Protein AF-A0A1J5QLL5-F1 (afdb_monomer_lite)

Organism: NCBI:txid410659

Structure (mmCIF, N/CA/C/O backbone):
data_AF-A0A1J5QLL5-F1
#
_entry.id   AF-A0A1J5QLL5-F1
#
loop_
_atom_site.group_PDB
_atom_site.id
_atom_site.type_symbol
_atom_site.label_atom_id
_atom_site.label_alt_id
_atom_site.label_comp_id
_atom_site.label_asym_id
_atom_site.label_entity_id
_atom_site.label_seq_id
_atom_site.pdbx_PDB_ins_code
_atom_site.Cartn_x
_atom_site.Cartn_y
_atom_site.Cartn_z
_atom_site.occupancy
_atom_site.B_iso_or_equiv
_atom_site.auth_seq_id
_atom_site.auth_comp_id
_atom_site.auth_asym_id
_atom_site.auth_atom_id
_atom_site.pdbx_PDB_model_num
ATOM 1 N N . MET A 1 1 ? -11.766 3.927 4.602 1.00 78.12 1 MET A N 1
ATOM 2 C CA . MET A 1 1 ? -11.385 2.589 4.096 1.00 78.12 1 MET A CA 1
ATOM 3 C C . MET A 1 1 ? -10.630 1.756 5.130 1.00 78.12 1 MET A C 1
ATOM 5 O O . MET A 1 1 ? -11.317 1.123 5.913 1.00 78.12 1 MET A O 1
ATOM 9 N N . ARG A 1 2 ? -9.291 1.786 5.274 1.00 92.19 2 ARG A N 1
ATOM 10 C CA . ARG A 1 2 ? -8.630 0.925 6.294 1.00 92.19 2 ARG A CA 1
ATOM 11 C C . ARG A 1 2 ? -8.997 1.257 7.749 1.00 92.19 2 ARG A C 1
ATOM 13 O O . ARG A 1 2 ? -9.083 0.373 8.592 1.00 92.19 2 ARG A O 1
ATOM 20 N N . LEU A 1 3 ? -9.265 2.535 8.036 1.00 92.00 3 LEU A N 1
ATOM 21 C CA . LEU A 1 3 ? -9.685 2.987 9.368 1.00 92.00 3 LEU A CA 1
ATOM 22 C C . LEU A 1 3 ? -11.075 2.459 9.749 1.00 92.00 3 LEU A C 1
ATOM 24 O O . LEU A 1 3 ? -11.304 2.158 10.912 1.00 92.00 3 LEU A O 1
ATOM 28 N N . GLN A 1 4 ? -11.973 2.280 8.774 1.00 89.00 4 GLN A N 1
ATOM 29 C CA . GLN A 1 4 ? -13.302 1.693 9.009 1.00 89.00 4 GLN A CA 1
ATOM 30 C C . GLN A 1 4 ? -13.206 0.203 9.359 1.00 89.00 4 GLN A C 1
ATOM 32 O O . GLN A 1 4 ? -14.061 -0.321 10.059 1.00 89.00 4 GLN A O 1
ATOM 37 N N . GLN A 1 5 ? -12.139 -0.464 8.913 1.00 89.75 5 GLN A N 1
ATOM 38 C CA . GLN A 1 5 ? -11.812 -1.843 9.280 1.00 89.75 5 GLN A CA 1
ATOM 39 C C . GLN A 1 5 ? -10.947 -1.924 10.555 1.00 89.75 5 GLN A C 1
ATOM 41 O O . GLN A 1 5 ? -10.569 -3.016 10.973 1.00 89.75 5 GLN A O 1
ATOM 46 N N . GLY A 1 6 ? -10.620 -0.784 11.179 1.00 94.25 6 GLY A N 1
ATOM 47 C CA . GLY A 1 6 ? -9.805 -0.716 12.393 1.00 94.25 6 GLY A CA 1
ATOM 48 C C . GLY A 1 6 ? -8.320 -1.024 12.182 1.00 94.25 6 GLY A C 1
ATOM 49 O O . GLY A 1 6 ? -7.621 -1.342 13.141 1.00 94.25 6 GLY A O 1
ATOM 50 N N . TRP A 1 7 ? -7.809 -0.963 10.947 1.00 96.44 7 TRP A N 1
ATOM 51 C CA . TRP A 1 7 ? -6.425 -1.345 10.660 1.00 96.44 7 TRP A CA 1
ATOM 52 C C . TRP A 1 7 ? -5.447 -0.178 10.762 1.00 96.44 7 TRP A C 1
ATOM 54 O O . TRP A 1 7 ? -5.633 0.906 10.188 1.00 96.44 7 TRP A O 1
ATOM 64 N N . THR A 1 8 ? -4.328 -0.451 11.435 1.00 97.12 8 THR A N 1
ATOM 65 C CA . THR A 1 8 ? -3.136 0.391 11.352 1.00 97.12 8 THR A CA 1
ATOM 66 C C . THR A 1 8 ? -2.514 0.274 9.962 1.00 97.12 8 THR A C 1
ATOM 68 O O . THR A 1 8 ? -2.783 -0.658 9.202 1.00 97.12 8 THR A O 1
ATOM 71 N N . GLN A 1 9 ? -1.656 1.228 9.616 1.00 96.31 9 GLN A N 1
ATOM 72 C CA . GLN A 1 9 ? -0.968 1.215 8.330 1.00 96.31 9 GLN A CA 1
ATOM 73 C C . GLN A 1 9 ? 0.012 0.041 8.200 1.00 96.31 9 GLN A C 1
ATOM 75 O O . GLN A 1 9 ? 0.174 -0.489 7.109 1.00 96.31 9 GLN A O 1
ATOM 80 N N . VAL A 1 10 ? 0.614 -0.396 9.314 1.00 97.06 10 VAL A N 1
ATOM 81 C CA . VAL A 1 10 ? 1.475 -1.589 9.362 1.00 97.06 10 VAL A CA 1
ATOM 82 C C . VAL A 1 10 ? 0.662 -2.832 9.002 1.00 97.06 10 VAL A C 1
ATOM 84 O O . VAL A 1 10 ? 0.986 -3.508 8.030 1.00 97.06 10 VAL A O 1
ATOM 87 N N . VAL A 1 11 ? -0.465 -3.052 9.688 1.00 97.62 11 VAL A N 1
ATOM 88 C CA . VAL A 1 11 ? -1.357 -4.195 9.424 1.00 97.62 11 VAL A CA 1
ATOM 89 C C . VAL A 1 11 ? -1.865 -4.182 7.984 1.00 97.62 11 VAL A C 1
ATOM 91 O O . VAL A 1 11 ? -1.921 -5.215 7.323 1.00 97.62 11 VAL A O 1
ATOM 94 N N . PHE A 1 12 ? -2.238 -3.010 7.469 1.00 97.62 12 PHE A N 1
ATOM 95 C CA . PHE A 1 12 ? -2.706 -2.905 6.092 1.00 97.62 12 PHE A CA 1
ATOM 96 C C . PHE A 1 12 ? -1.584 -3.151 5.072 1.00 97.62 12 PHE A C 1
ATOM 98 O O . PHE A 1 12 ? -1.820 -3.756 4.031 1.00 97.62 12 PHE A O 1
ATOM 105 N N . SER A 1 13 ? -0.353 -2.748 5.387 1.00 97.00 13 SER A N 1
ATOM 106 C CA . SER A 1 13 ? 0.800 -2.988 4.520 1.00 97.00 13 SER A CA 1
ATOM 107 C C . SER A 1 13 ? 1.153 -4.460 4.376 1.00 97.00 13 SER A C 1
ATOM 109 O O . SER A 1 13 ? 1.381 -4.916 3.259 1.00 97.00 13 SER A O 1
ATOM 111 N N . GLU A 1 14 ? 1.061 -5.220 5.465 1.00 96.81 14 GLU A N 1
ATOM 112 C CA . GLU A 1 14 ? 1.246 -6.670 5.454 1.00 96.81 14 GLU A CA 1
ATOM 113 C C . GLU A 1 14 ? 0.174 -7.361 4.606 1.00 96.81 14 GLU A C 1
ATOM 115 O O . GLU A 1 14 ? 0.498 -8.204 3.774 1.00 96.81 14 GLU A O 1
ATOM 120 N N . ARG A 1 15 ? -1.095 -6.946 4.742 1.00 96.00 15 ARG A N 1
ATOM 121 C CA . ARG A 1 15 ? -2.213 -7.474 3.936 1.00 96.00 15 ARG A CA 1
ATOM 122 C C . ARG A 1 15 ? -2.026 -7.247 2.438 1.00 96.00 15 ARG A C 1
ATOM 124 O O . ARG A 1 15 ? -2.412 -8.098 1.64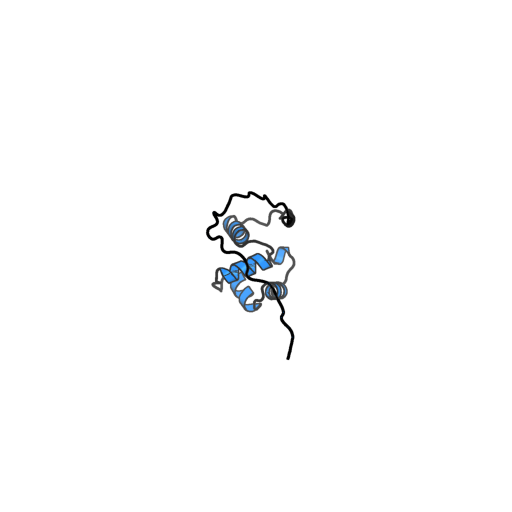6 1.00 96.00 15 ARG A O 1
ATOM 131 N N . CYS A 1 16 ? -1.450 -6.111 2.057 1.00 96.88 16 CYS A N 1
ATOM 132 C CA . CYS A 1 16 ? -1.218 -5.756 0.659 1.00 96.88 16 CYS A CA 1
ATOM 133 C C . CYS A 1 16 ? 0.153 -6.213 0.132 1.00 96.88 16 CYS A C 1
ATOM 135 O O . CYS A 1 16 ? 0.445 -6.001 -1.039 1.00 96.88 16 CYS A O 1
ATOM 137 N N . GLY A 1 17 ? 1.025 -6.785 0.971 1.00 97.25 17 GLY A N 1
ATOM 138 C CA . GLY A 1 17 ? 2.392 -7.134 0.570 1.00 97.25 17 GLY A CA 1
ATOM 139 C C . GLY A 1 17 ? 3.254 -5.922 0.189 1.00 97.25 17 GLY A C 1
ATOM 140 O O . GLY A 1 17 ? 4.165 -6.041 -0.628 1.00 97.25 17 GLY A O 1
ATOM 141 N N . PHE A 1 18 ? 2.971 -4.748 0.761 1.00 97.44 18 PHE A N 1
ATOM 142 C CA . PHE A 1 18 ? 3.726 -3.518 0.523 1.00 97.44 18 PHE A CA 1
ATOM 143 C C . PHE A 1 18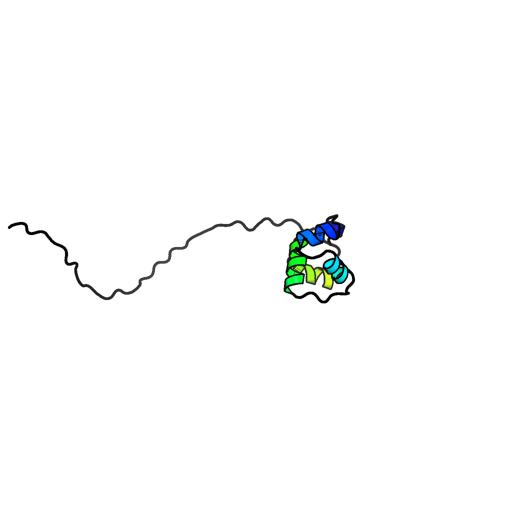 ? 4.521 -3.096 1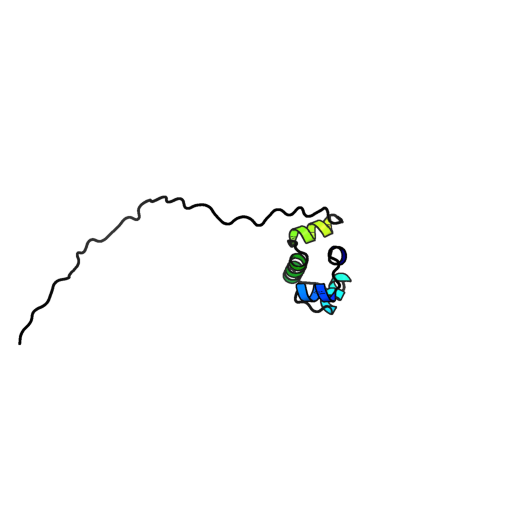.752 1.00 97.44 18 PHE A C 1
ATOM 145 O O . PHE A 1 18 ? 4.171 -3.404 2.886 1.00 97.44 18 PHE A O 1
ATOM 152 N N . TYR A 1 19 ? 5.561 -2.291 1.540 1.00 97.81 19 TYR A N 1
ATOM 153 C CA . TYR A 1 19 ? 6.193 -1.574 2.642 1.00 97.81 19 TYR A CA 1
ATOM 154 C C . TYR A 1 19 ? 5.236 -0.520 3.212 1.00 97.81 19 TYR A C 1
ATOM 156 O O . TYR A 1 19 ? 4.623 0.249 2.466 1.00 97.81 19 TYR A O 1
ATOM 164 N N . GLN A 1 20 ? 5.166 -0.414 4.540 1.00 97.44 20 GLN A N 1
ATOM 165 C CA . GLN A 1 20 ? 4.360 0.605 5.224 1.00 97.44 20 GLN A CA 1
ATOM 166 C C . GLN A 1 20 ? 4.700 2.035 4.764 1.00 97.44 20 GLN A C 1
ATOM 168 O O . GLN A 1 20 ? 3.806 2.866 4.612 1.00 97.44 20 GLN A O 1
ATOM 173 N N . THR A 1 21 ? 5.969 2.316 4.454 1.00 97.62 21 THR A N 1
ATOM 174 C CA . THR A 1 21 ? 6.414 3.609 3.910 1.00 97.62 21 THR A CA 1
ATOM 175 C C . THR A 1 21 ? 5.849 3.901 2.519 1.00 97.62 21 THR A C 1
ATOM 177 O O . THR A 1 21 ? 5.521 5.050 2.224 1.00 97.62 21 THR A O 1
ATOM 180 N N . TYR A 1 22 ? 5.683 2.884 1.668 1.00 96.94 22 TYR A N 1
ATOM 181 C CA . TYR A 1 22 ? 5.053 3.036 0.355 1.00 96.94 22 TYR A CA 1
ATOM 182 C C . TYR A 1 22 ? 3.566 3.369 0.496 1.00 96.94 22 TYR A C 1
ATOM 184 O O . TYR A 1 22 ? 3.094 4.331 -0.106 1.00 96.94 22 TYR A O 1
ATOM 192 N N . LEU A 1 23 ? 2.858 2.649 1.370 1.00 96.31 23 LEU A N 1
ATOM 193 C CA . LEU A 1 23 ? 1.460 2.935 1.695 1.00 96.31 23 LEU A CA 1
ATOM 194 C C . LEU A 1 23 ? 1.270 4.326 2.299 1.00 96.31 23 LEU A C 1
ATOM 196 O O . LEU A 1 23 ? 0.339 5.025 1.920 1.00 96.31 23 LEU A O 1
ATOM 200 N N . SER A 1 24 ? 2.189 4.772 3.155 1.00 96.75 24 SER A N 1
ATOM 201 C CA . SER A 1 24 ? 2.185 6.145 3.670 1.00 96.75 24 SER A CA 1
ATOM 202 C C . SER A 1 24 ? 2.294 7.183 2.569 1.00 96.75 24 SER A C 1
ATOM 204 O O . SER A 1 24 ? 1.534 8.151 2.551 1.00 96.75 24 SER A O 1
ATOM 206 N N . ARG A 1 25 ? 3.173 6.967 1.592 1.00 97.88 25 ARG A N 1
ATOM 207 C CA . ARG A 1 25 ? 3.271 7.876 0.452 1.00 97.88 25 ARG A CA 1
ATOM 208 C C . ARG A 1 25 ? 2.011 7.856 -0.405 1.00 97.88 25 ARG A C 1
ATOM 210 O O . ARG A 1 25 ? 1.584 8.922 -0.823 1.00 97.88 25 ARG A O 1
ATOM 217 N N . ILE A 1 26 ? 1.404 6.694 -0.644 1.00 95.50 26 ILE A N 1
ATOM 218 C CA . ILE A 1 26 ? 0.140 6.603 -1.392 1.00 95.50 26 ILE A CA 1
ATOM 219 C C . ILE A 1 26 ? -0.979 7.354 -0.664 1.00 95.50 26 ILE A C 1
ATOM 221 O O . ILE A 1 26 ? -1.634 8.195 -1.270 1.00 95.50 26 ILE A O 1
ATOM 225 N N . GLU A 1 27 ? -1.166 7.102 0.635 1.00 93.56 27 GLU A N 1
ATOM 226 C CA . GLU A 1 27 ? -2.226 7.726 1.442 1.00 93.56 27 GLU A CA 1
ATOM 227 C C . GLU A 1 27 ? -2.092 9.254 1.517 1.00 93.56 27 GLU A C 1
ATOM 229 O O . GLU A 1 27 ? -3.095 9.951 1.625 1.00 93.56 27 GLU A O 1
ATOM 234 N N . ASN A 1 28 ? -0.867 9.775 1.408 1.00 95.38 28 ASN A N 1
ATOM 235 C CA . ASN A 1 28 ? -0.581 11.210 1.384 1.00 95.38 28 ASN A CA 1
ATOM 236 C C . ASN A 1 28 ? -0.452 11.798 -0.037 1.00 95.38 28 ASN A C 1
ATOM 238 O O . ASN A 1 28 ? -0.029 12.943 -0.184 1.00 95.38 28 ASN A O 1
ATOM 242 N N . GLY A 1 29 ? -0.742 11.033 -1.097 1.00 94.56 29 GLY A N 1
ATOM 243 C CA . GLY A 1 29 ? -0.629 11.505 -2.486 1.00 94.56 29 GLY A CA 1
ATOM 244 C C . GLY A 1 29 ? 0.809 11.767 -2.966 1.00 94.56 29 GLY A C 1
ATOM 245 O O . GLY A 1 29 ? 1.025 12.454 -3.958 1.00 94.56 29 GLY A O 1
ATOM 246 N N . GLN A 1 30 ? 1.812 11.223 -2.274 1.00 97.62 30 GLN A N 1
ATOM 247 C CA . GLN A 1 30 ? 3.246 11.365 -2.565 1.00 97.62 30 GLN A CA 1
ATOM 248 C C . GLN A 1 30 ? 3.832 10.201 -3.386 1.00 97.62 30 GLN A C 1
ATOM 250 O O . GLN A 1 30 ? 5.059 10.040 -3.485 1.00 97.62 30 GLN A O 1
ATOM 255 N N . ALA A 1 31 ? 2.977 9.346 -3.939 1.00 96.25 31 ALA A N 1
ATOM 256 C CA . ALA A 1 31 ? 3.350 8.240 -4.811 1.00 96.25 31 ALA A CA 1
ATOM 257 C C . ALA A 1 31 ? 2.399 8.157 -6.010 1.00 96.25 31 ALA A C 1
ATOM 259 O O . ALA A 1 31 ? 1.230 8.512 -5.902 1.00 96.25 31 ALA A O 1
ATOM 260 N N . ASN A 1 32 ? 2.910 7.638 -7.128 1.00 96.38 32 ASN A N 1
ATOM 261 C CA . ASN A 1 32 ? 2.129 7.311 -8.319 1.00 96.38 32 ASN A CA 1
ATOM 262 C C . ASN A 1 32 ? 2.096 5.777 -8.484 1.00 96.38 32 ASN A C 1
ATOM 264 O O . ASN A 1 32 ? 3.008 5.222 -9.103 1.00 96.38 32 ASN A O 1
ATOM 268 N N . PRO A 1 33 ? 1.157 5.066 -7.830 1.00 96.00 33 PRO A N 1
ATOM 269 C CA . PRO A 1 33 ? 1.052 3.615 -7.941 1.00 96.00 33 PRO A CA 1
ATOM 270 C C . PRO A 1 33 ? 0.629 3.187 -9.352 1.00 96.00 33 PRO A C 1
ATOM 272 O O . PRO A 1 33 ? -0.124 3.879 -10.032 1.00 96.00 33 PRO A O 1
ATOM 275 N N . THR A 1 34 ? 1.093 2.016 -9.786 1.00 97.75 34 THR A N 1
ATOM 276 C CA . THR A 1 34 ? 0.596 1.391 -11.019 1.00 97.75 34 THR A CA 1
ATOM 277 C C . THR A 1 34 ? -0.836 0.890 -10.827 1.00 97.75 34 THR A C 1
ATOM 279 O O . THR A 1 34 ? -1.290 0.705 -9.696 1.00 97.75 34 THR A O 1
ATOM 282 N N . LEU A 1 35 ? -1.540 0.597 -11.927 1.00 97.06 35 LEU A N 1
ATOM 283 C CA . LEU A 1 35 ? -2.871 -0.015 -11.857 1.00 97.06 35 LEU A CA 1
ATOM 284 C C . LEU A 1 35 ? -2.855 -1.334 -11.073 1.00 97.06 35 LEU A C 1
ATOM 286 O O . LEU A 1 35 ? -3.670 -1.508 -10.176 1.00 97.06 35 LEU A O 1
ATOM 290 N N . SER A 1 36 ? -1.868 -2.199 -11.314 1.00 97.69 36 SER A N 1
ATOM 291 C CA . SER A 1 36 ? -1.716 -3.456 -10.572 1.00 97.69 36 SER A CA 1
ATOM 292 C C . SER A 1 36 ? -1.498 -3.234 -9.072 1.00 97.69 36 SER A C 1
ATOM 294 O O . SER A 1 36 ? -2.020 -3.982 -8.252 1.00 97.69 36 SER A O 1
ATOM 296 N N . ALA A 1 37 ? -0.766 -2.186 -8.677 1.00 97.19 37 ALA A N 1
ATOM 297 C CA . ALA A 1 37 ? -0.630 -1.849 -7.261 1.00 97.19 37 ALA A CA 1
ATOM 298 C C . ALA A 1 37 ? -1.968 -1.383 -6.663 1.00 97.19 37 ALA A C 1
ATOM 300 O O . ALA A 1 37 ? -2.307 -1.770 -5.547 1.00 97.19 37 ALA A O 1
ATOM 301 N N . MET A 1 38 ? -2.756 -0.601 -7.409 1.00 96.88 38 MET A N 1
ATOM 302 C CA . MET A 1 38 ? -4.102 -0.209 -6.982 1.00 96.88 38 MET A CA 1
ATOM 303 C C . MET A 1 38 ? -5.054 -1.408 -6.869 1.00 96.88 38 MET A C 1
ATOM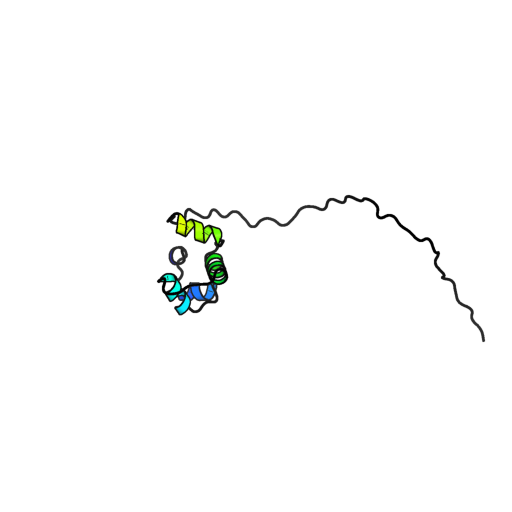 305 O O . MET A 1 38 ? -5.850 -1.446 -5.936 1.00 96.88 38 MET A O 1
ATOM 309 N N . GLU A 1 39 ? -4.952 -2.404 -7.754 1.00 97.62 39 GLU A N 1
ATOM 310 C CA . GLU A 1 39 ? -5.724 -3.655 -7.670 1.00 97.62 39 GLU A CA 1
ATOM 311 C C . GLU A 1 39 ? -5.414 -4.427 -6.385 1.00 97.62 39 GLU A C 1
ATOM 313 O O . GLU A 1 39 ? -6.332 -4.869 -5.696 1.00 97.62 39 GLU A O 1
ATOM 318 N N . VAL A 1 40 ? -4.135 -4.527 -6.011 1.00 97.88 40 VAL A N 1
ATOM 319 C CA . VAL A 1 40 ? -3.725 -5.156 -4.746 1.00 97.88 40 VAL A CA 1
ATOM 320 C C . VAL A 1 40 ? -4.281 -4.391 -3.543 1.00 97.88 40 VAL A C 1
ATOM 322 O O . VAL A 1 40 ? -4.791 -5.007 -2.610 1.00 97.88 40 VAL A O 1
ATOM 325 N N . ILE A 1 41 ? -4.248 -3.054 -3.566 1.00 96.56 41 ILE A N 1
ATOM 326 C CA . ILE A 1 41 ? -4.828 -2.216 -2.501 1.00 96.56 41 ILE A CA 1
ATOM 327 C C . ILE A 1 41 ? -6.342 -2.428 -2.401 1.00 96.56 41 ILE A C 1
ATOM 329 O O . ILE A 1 41 ? -6.860 -2.594 -1.296 1.00 96.56 41 ILE A O 1
ATOM 333 N N . ALA A 1 42 ? -7.051 -2.441 -3.534 1.00 96.19 42 ALA A N 1
ATOM 334 C CA . ALA A 1 42 ? -8.488 -2.695 -3.581 1.00 96.19 42 ALA A CA 1
ATOM 335 C C . ALA A 1 42 ? -8.812 -4.077 -2.997 1.00 96.19 42 ALA A C 1
ATOM 337 O O . ALA A 1 42 ? -9.619 -4.183 -2.072 1.00 96.19 42 ALA A O 1
ATOM 338 N N . SER A 1 43 ? -8.096 -5.110 -3.448 1.00 96.38 43 SER A N 1
ATOM 339 C CA . SER A 1 43 ? -8.242 -6.474 -2.941 1.00 96.38 43 SER A CA 1
ATOM 340 C C . SER A 1 43 ? -7.954 -6.560 -1.442 1.00 96.38 43 SER A C 1
ATOM 342 O O . SER A 1 43 ? -8.683 -7.237 -0.720 1.00 96.38 43 SER A O 1
ATOM 344 N N . GLY A 1 44 ? -6.935 -5.853 -0.946 1.00 95.25 44 GLY A N 1
ATOM 345 C CA . GLY A 1 44 ? -6.607 -5.793 0.479 1.00 95.25 44 GLY A CA 1
ATOM 346 C C . GLY A 1 44 ? -7.718 -5.171 1.331 1.00 95.25 44 GLY A C 1
ATOM 347 O O . GLY A 1 44 ? -7.856 -5.513 2.504 1.00 95.25 44 GLY A O 1
ATOM 348 N N . LEU A 1 45 ? -8.539 -4.299 0.742 1.00 94.31 45 LEU A N 1
ATOM 349 C CA . LEU A 1 45 ? -9.722 -3.701 1.366 1.00 94.31 45 LEU A CA 1
ATOM 350 C C . LEU A 1 45 ? -10.992 -4.548 1.199 1.00 94.31 45 LEU A C 1
ATOM 352 O O . LEU A 1 45 ? -12.024 -4.176 1.756 1.00 94.31 45 LEU A O 1
ATOM 356 N N . GLY A 1 46 ? -10.926 -5.666 0.469 1.00 93.88 46 GLY A N 1
ATOM 357 C CA . GLY A 1 46 ? -12.085 -6.492 0.130 1.00 93.88 46 GLY A CA 1
ATOM 358 C C . GLY A 1 46 ? -12.964 -5.882 -0.963 1.00 93.88 46 GLY A C 1
ATOM 359 O O . GLY A 1 46 ? -14.172 -6.092 -0.951 1.00 93.88 46 GLY A O 1
ATOM 360 N N . LEU A 1 47 ? -12.374 -5.093 -1.863 1.00 94.50 47 LEU A N 1
ATOM 361 C CA . LEU A 1 47 ? -13.054 -4.415 -2.963 1.00 94.50 47 LEU A CA 1
ATOM 362 C C . LEU A 1 47 ? -12.467 -4.836 -4.308 1.00 94.50 47 LEU A C 1
ATOM 364 O O . LEU A 1 47 ? -11.282 -5.146 -4.432 1.00 94.50 47 LEU A O 1
ATOM 368 N N . THR A 1 48 ? -13.281 -4.746 -5.347 1.00 96.31 48 THR A N 1
ATOM 369 C CA . THR A 1 48 ? -12.797 -4.691 -6.725 1.00 96.31 48 THR A CA 1
ATOM 370 C C . THR A 1 48 ? -12.194 -3.316 -7.029 1.00 96.31 48 THR A C 1
ATOM 372 O O . THR A 1 48 ? -12.515 -2.306 -6.393 1.00 96.31 48 THR A O 1
ATOM 375 N N . ILE A 1 49 ? -11.338 -3.247 -8.052 1.00 95.50 49 ILE A N 1
ATOM 376 C CA . ILE A 1 49 ? -10.754 -1.975 -8.503 1.00 95.50 49 ILE A CA 1
ATOM 377 C C . ILE A 1 49 ? -11.826 -0.975 -8.973 1.00 95.50 49 ILE A C 1
ATOM 379 O O . ILE A 1 49 ? -11.698 0.228 -8.749 1.00 95.50 49 ILE A O 1
ATOM 383 N N . PHE A 1 50 ? -12.928 -1.466 -9.548 1.00 95.56 50 PHE A N 1
ATOM 384 C CA . PHE A 1 50 ? -14.053 -0.636 -9.982 1.00 95.56 50 PHE A CA 1
ATOM 385 C C . PHE A 1 50 ? -14.806 -0.019 -8.799 1.00 95.56 50 PHE A C 1
ATOM 387 O O . PHE A 1 50 ? -15.087 1.177 -8.809 1.00 95.56 50 PHE A O 1
ATOM 394 N N . GLU A 1 51 ? -15.079 -0.796 -7.748 1.00 94.31 51 GLU A N 1
ATOM 395 C CA . GLU A 1 51 ? -15.710 -0.282 -6.526 1.00 94.31 51 GLU A CA 1
ATOM 396 C C . GLU A 1 51 ? -14.828 0.733 -5.797 1.00 94.31 51 GLU A C 1
ATOM 398 O O . GLU A 1 51 ? -15.343 1.676 -5.188 1.00 94.31 51 GLU A O 1
ATOM 403 N N . LEU A 1 52 ? -13.503 0.547 -5.843 1.00 92.62 52 LEU A N 1
ATOM 404 C CA . LEU A 1 52 ? -12.555 1.523 -5.317 1.00 92.62 52 LEU A CA 1
ATOM 405 C C . LEU A 1 52 ? -12.680 2.853 -6.075 1.00 92.62 52 LEU A C 1
ATOM 407 O O . LEU A 1 52 ? -12.815 3.902 -5.444 1.00 92.62 52 LEU A O 1
ATOM 411 N N . PHE A 1 53 ? -12.692 2.820 -7.410 1.00 93.12 53 PHE A N 1
ATOM 412 C CA . PHE A 1 53 ? -12.825 4.031 -8.221 1.00 93.12 53 PHE A CA 1
ATOM 413 C C . PHE A 1 53 ? -14.190 4.708 -8.100 1.00 93.12 53 PHE A C 1
ATOM 415 O O . PHE A 1 53 ? -14.230 5.933 -7.993 1.00 93.12 53 PHE A O 1
ATOM 422 N N . GLU A 1 54 ? -15.297 3.965 -8.042 1.00 93.00 54 GLU A N 1
ATOM 423 C CA . GLU A 1 54 ? -16.615 4.577 -7.819 1.00 93.00 54 GLU A CA 1
ATOM 424 C C . GLU A 1 54 ? -16.698 5.268 -6.453 1.00 93.00 54 GLU A C 1
ATOM 426 O O . GLU A 1 54 ? -17.231 6.374 -6.358 1.00 93.00 54 GLU A O 1
ATOM 431 N N . ARG A 1 55 ? -16.097 4.698 -5.397 1.00 88.12 55 ARG A N 1
ATOM 432 C CA . ARG A 1 55 ? -16.039 5.364 -4.083 1.00 88.12 55 ARG A CA 1
ATOM 433 C C . ARG A 1 55 ? -15.266 6.679 -4.120 1.00 88.12 55 ARG A C 1
ATOM 435 O O . ARG A 1 55 ? -15.710 7.651 -3.514 1.00 88.12 55 ARG A O 1
ATOM 442 N N . VAL A 1 56 ? -14.150 6.727 -4.848 1.00 85.88 56 VAL A N 1
ATOM 443 C CA . VAL A 1 56 ? -13.389 7.972 -5.050 1.00 85.88 56 VAL A CA 1
ATOM 444 C C . VAL A 1 56 ? -14.201 8.978 -5.868 1.00 85.88 56 VAL A C 1
ATOM 446 O O . VAL A 1 56 ? -14.241 10.155 -5.519 1.00 85.88 56 VAL A O 1
ATOM 449 N N . ARG A 1 57 ? -14.878 8.527 -6.931 1.00 87.38 57 ARG A N 1
ATOM 450 C CA . ARG A 1 57 ? -15.649 9.392 -7.833 1.00 87.38 57 ARG A CA 1
ATOM 451 C C . ARG A 1 57 ? -16.852 10.037 -7.153 1.00 87.38 57 ARG A C 1
ATOM 453 O O . ARG A 1 57 ? -17.146 11.199 -7.410 1.00 87.38 57 ARG A O 1
ATOM 460 N N . LEU A 1 58 ? -17.557 9.277 -6.322 1.00 80.88 58 LEU A N 1
ATOM 461 C CA . LEU A 1 58 ? -18.826 9.698 -5.734 1.00 80.88 58 LEU A CA 1
ATOM 462 C C . LEU A 1 58 ? -18.661 10.339 -4.347 1.00 80.88 58 LEU A C 1
ATOM 464 O O . LEU A 1 58 ? -19.644 10.815 -3.784 1.00 80.88 58 LEU A O 1
ATOM 468 N N . GLY A 1 59 ? -17.448 10.338 -3.779 1.00 70.69 59 GLY A N 1
ATOM 469 C CA . GLY A 1 59 ? -17.212 10.793 -2.404 1.00 70.69 59 GLY A CA 1
ATOM 470 C C . GLY A 1 59 ? -18.041 10.015 -1.374 1.00 70.69 59 GLY A C 1
ATOM 471 O O . GLY A 1 59 ? -18.383 10.553 -0.324 1.00 70.69 59 GLY A O 1
ATOM 472 N N . LEU A 1 60 ? -18.429 8.777 -1.702 1.00 61.16 60 LEU A N 1
ATOM 473 C CA . LEU A 1 60 ? -19.348 7.986 -0.889 1.00 61.16 60 LEU A CA 1
ATOM 474 C C . LEU A 1 60 ? -18.613 7.378 0.305 1.00 61.16 60 LEU A C 1
ATOM 476 O O . LEU A 1 60 ? -17.761 6.497 0.152 1.00 61.16 60 LEU A O 1
ATOM 480 N N . GLU A 1 61 ? -19.024 7.790 1.503 1.00 53.09 61 GLU A N 1
ATOM 481 C CA . GLU A 1 61 ? -18.815 7.011 2.723 1.00 53.09 61 GLU A CA 1
ATOM 482 C C . GLU A 1 61 ? -19.449 5.619 2.552 1.00 53.09 61 GLU A C 1
ATOM 484 O O . GLU A 1 61 ? -20.443 5.484 1.831 1.00 53.09 61 GLU A O 1
ATOM 489 N N . PRO A 1 62 ? -18.888 4.548 3.146 1.00 53.59 62 PRO A N 1
ATOM 490 C CA . PRO A 1 62 ? -19.226 3.193 2.753 1.00 53.59 62 PRO A CA 1
ATOM 491 C C . PRO A 1 62 ? -20.656 2.883 3.173 1.00 53.59 62 PRO A C 1
ATOM 493 O O . PRO A 1 62 ? -20.934 2.557 4.326 1.00 53.59 62 PRO A O 1
ATOM 496 N N . ALA A 1 63 ? -21.554 2.940 2.196 1.00 51.72 63 ALA A N 1
ATOM 497 C CA . ALA A 1 63 ? -22.809 2.229 2.252 1.00 51.72 63 ALA A CA 1
ATOM 498 C C . ALA A 1 63 ? -22.483 0.740 2.430 1.00 51.72 63 ALA A C 1
ATOM 500 O O . ALA A 1 63 ? -21.644 0.188 1.710 1.00 51.72 63 ALA A O 1
ATOM 501 N N . ALA A 1 64 ? -23.094 0.150 3.454 1.00 51.25 64 ALA A N 1
ATOM 502 C CA . ALA A 1 64 ? -23.035 -1.249 3.834 1.00 51.25 64 ALA A CA 1
ATOM 503 C C . ALA A 1 64 ? -22.819 -2.185 2.633 1.00 51.25 64 ALA A C 1
ATOM 505 O O . ALA A 1 64 ? -23.699 -2.328 1.786 1.00 51.25 64 ALA A O 1
ATOM 506 N N . VAL A 1 65 ? -21.658 -2.845 2.576 1.00 55.97 65 VAL A N 1
ATOM 507 C CA . VAL A 1 65 ? -21.492 -4.023 1.721 1.00 55.97 65 VAL A CA 1
ATOM 508 C C . VAL A 1 65 ? -22.315 -5.123 2.376 1.00 55.97 65 VAL A C 1
ATOM 510 O O . VAL A 1 65 ? -21.869 -5.795 3.305 1.00 55.97 65 VAL A O 1
ATOM 513 N N . ALA A 1 66 ? -23.567 -5.229 1.938 1.00 48.09 66 ALA A N 1
ATOM 514 C CA . ALA A 1 66 ? -24.335 -6.445 2.075 1.00 48.09 66 ALA A CA 1
ATOM 515 C C . ALA A 1 66 ? -23.499 -7.564 1.448 1.00 48.09 66 ALA A C 1
ATOM 517 O O . ALA A 1 66 ? -23.113 -7.494 0.282 1.00 48.09 66 ALA A O 1
ATOM 518 N N . ALA A 1 67 ? -23.161 -8.546 2.273 1.00 53.03 67 ALA A N 1
ATOM 519 C CA . ALA A 1 67 ? -22.594 -9.797 1.828 1.00 53.03 67 ALA A CA 1
ATOM 520 C C . ALA A 1 67 ? -23.571 -10.445 0.838 1.00 53.03 67 ALA A C 1
ATOM 522 O O . ALA A 1 67 ? -24.623 -10.931 1.243 1.00 53.03 67 ALA A O 1
ATOM 523 N N . GLU A 1 68 ? -23.218 -10.454 -0.441 1.00 47.59 68 GLU A N 1
ATOM 524 C CA . GLU A 1 68 ? -23.730 -11.442 -1.385 1.00 47.59 68 GLU A CA 1
ATOM 525 C C . GLU A 1 68 ? -22.722 -12.603 -1.397 1.00 47.59 68 GLU A C 1
ATOM 527 O O . GLU A 1 68 ? -21.512 -12.370 -1.515 1.00 47.59 68 GLU A O 1
ATOM 532 N N . PRO A 1 69 ? -23.177 -13.843 -1.152 1.00 51.09 69 PRO A N 1
ATOM 533 C CA . PRO A 1 69 ? -22.306 -14.971 -0.879 1.00 51.09 69 PRO A CA 1
ATOM 534 C C . PRO A 1 69 ? -21.556 -15.396 -2.137 1.00 51.09 69 PRO A C 1
ATOM 536 O O . PRO A 1 69 ? -22.012 -15.200 -3.262 1.00 51.09 69 PRO A O 1
ATOM 539 N N . ALA A 1 70 ? -20.400 -16.020 -1.910 1.00 56.66 70 ALA A N 1
ATOM 540 C CA . ALA A 1 70 ? -19.637 -16.736 -2.917 1.00 56.66 70 ALA A CA 1
ATOM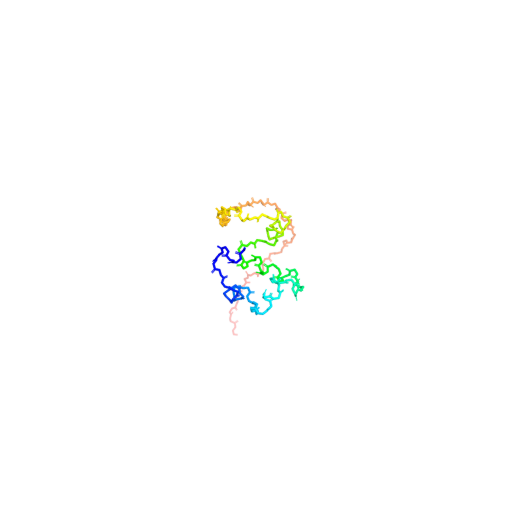 541 C C . ALA A 1 70 ? -20.567 -17.451 -3.909 1.00 56.66 70 ALA A C 1
ATOM 543 O O . ALA A 1 70 ? -21.370 -18.301 -3.520 1.00 56.66 70 ALA A O 1
ATOM 544 N N . SER A 1 71 ? -20.440 -17.074 -5.182 1.00 48.44 71 SER A N 1
ATOM 545 C CA . SER A 1 71 ? -21.087 -17.743 -6.306 1.00 48.44 71 SER A CA 1
ATOM 546 C C . SER A 1 71 ? -20.895 -19.260 -6.169 1.00 48.44 71 SER A C 1
ATOM 548 O O . SER A 1 71 ? -19.748 -19.708 -6.046 1.00 48.44 71 SER A O 1
ATOM 550 N N . PRO A 1 72 ? -21.971 -20.067 -6.125 1.00 46.50 72 PRO A N 1
ATOM 551 C CA . PRO A 1 72 ? -21.830 -21.498 -5.972 1.00 46.50 72 PRO A CA 1
ATOM 552 C C . PRO A 1 72 ? -21.294 -22.078 -7.277 1.00 46.50 72 PRO A C 1
ATOM 554 O O . PRO A 1 72 ? -21.822 -21.848 -8.365 1.00 46.50 72 PRO A O 1
ATOM 557 N N . ALA A 1 73 ? -20.246 -22.883 -7.154 1.00 52.22 73 ALA A N 1
ATOM 558 C CA . ALA A 1 73 ? -19.940 -23.864 -8.171 1.00 52.22 73 ALA A CA 1
ATOM 559 C C . ALA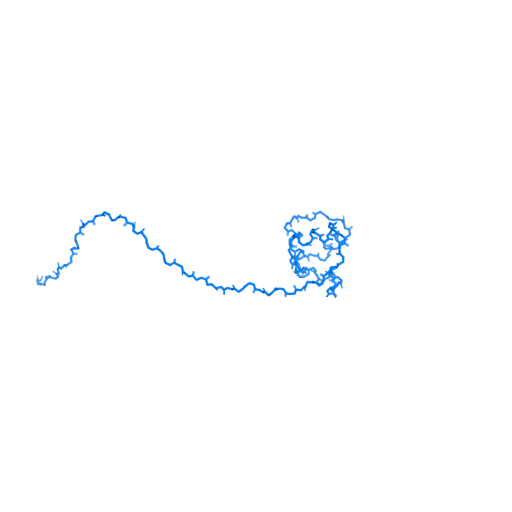 A 1 73 ? -21.177 -24.748 -8.418 1.00 52.22 73 ALA A C 1
ATOM 561 O O . ALA A 1 73 ? -21.740 -25.308 -7.477 1.00 52.22 73 ALA A O 1
ATOM 562 N N . GLY A 1 74 ? -21.525 -24.934 -9.693 1.00 43.19 74 GLY A N 1
ATOM 563 C CA . GLY A 1 74 ? -22.149 -26.166 -10.171 1.00 43.19 74 GLY A CA 1
ATOM 564 C C . GLY A 1 74 ? -23.544 -26.037 -10.777 1.00 43.19 74 GLY A C 1
ATOM 565 O O . GLY A 1 74 ? -24.515 -25.813 -10.059 1.00 43.19 74 GLY A O 1
ATOM 566 N N . GLN A 1 75 ? -23.607 -26.310 -12.089 1.00 50.56 75 GLN A N 1
ATOM 567 C CA . GLN A 1 75 ? -24.524 -27.215 -12.820 1.00 50.56 75 GLN A CA 1
ATOM 568 C C . GLN A 1 75 ? -24.576 -26.748 -14.290 1.00 50.56 75 GLN A C 1
ATOM 570 O O . GLN A 1 75 ? -24.631 -25.554 -14.538 1.00 50.56 75 GLN A O 1
ATOM 575 N N . THR A 1 76 ? -24.528 -27.558 -15.346 1.00 43.81 76 THR A N 1
ATOM 576 C CA . THR A 1 76 ? -24.579 -29.011 -15.564 1.00 43.81 76 THR A CA 1
ATOM 577 C C . THR A 1 76 ? -24.175 -29.254 -17.021 1.00 43.81 76 THR A C 1
ATOM 579 O O . THR A 1 76 ? -24.416 -28.404 -17.876 1.00 43.81 76 THR A O 1
ATOM 582 N N . ASN A 1 77 ? -23.615 -30.428 -17.309 1.00 51.88 77 ASN A N 1
ATOM 583 C CA . ASN A 1 77 ? -23.415 -30.925 -18.669 1.00 51.88 77 ASN A CA 1
ATOM 584 C C . ASN A 1 77 ? -24.699 -30.841 -19.508 1.00 51.88 77 ASN A C 1
ATOM 586 O O . ASN A 1 77 ? -25.751 -31.307 -19.070 1.00 51.88 77 ASN A O 1
ATOM 590 N N . VAL A 1 78 ? -24.564 -30.371 -20.748 1.00 55.22 78 VAL A N 1
ATOM 591 C CA . VAL A 1 78 ? -25.458 -30.749 -21.844 1.00 55.22 78 VAL A CA 1
ATOM 592 C C . VAL A 1 78 ? -24.599 -31.508 -22.844 1.00 55.22 78 VAL A C 1
ATOM 594 O O . VAL A 1 78 ? -23.668 -30.959 -23.428 1.00 55.22 78 VAL A O 1
ATOM 597 N N . ALA A 1 79 ? -24.873 -32.803 -22.961 1.00 53.47 79 ALA A N 1
ATOM 598 C CA . ALA A 1 79 ? -24.467 -33.583 -24.109 1.00 53.47 79 ALA A CA 1
ATOM 599 C C . ALA A 1 79 ? -25.298 -33.101 -25.302 1.00 53.47 79 ALA A C 1
ATOM 601 O O . ALA A 1 79 ? -26.523 -33.147 -25.237 1.00 53.47 79 ALA A O 1
ATOM 602 N N . ASP A 1 80 ? -24.644 -32.680 -26.377 1.00 48.19 80 ASP A N 1
ATOM 603 C CA . ASP A 1 80 ? -25.243 -32.729 -27.704 1.00 48.19 80 ASP A CA 1
ATOM 604 C C . ASP A 1 80 ? -24.220 -33.371 -28.636 1.00 48.19 80 ASP A C 1
ATOM 606 O O . ASP A 1 80 ? -23.122 -32.861 -28.867 1.00 48.19 80 ASP A O 1
ATOM 610 N N . GLY A 1 81 ? -24.550 -34.595 -29.035 1.00 52.25 81 GLY A N 1
ATOM 611 C CA . GLY A 1 81 ? -23.814 -35.338 -30.031 1.00 52.25 81 GLY A CA 1
ATOM 612 C C . GLY A 1 81 ? -24.228 -34.863 -31.412 1.00 52.25 81 GLY A C 1
ATOM 613 O O . GLY A 1 81 ? -25.409 -34.848 -31.738 1.00 52.25 81 GLY A O 1
ATOM 614 N N . SER A 1 82 ? -23.242 -34.571 -32.250 1.00 52.34 82 SER A N 1
ATOM 615 C CA . SER A 1 82 ? -23.380 -34.626 -33.702 1.00 52.34 82 SER A CA 1
ATOM 616 C C . SER A 1 82 ? -22.010 -34.880 -34.328 1.00 52.34 82 SER A C 1
ATOM 618 O O . SER A 1 82 ? -21.239 -33.969 -34.595 1.00 52.34 82 SER A O 1
ATOM 620 N N . THR A 1 83 ? -21.734 -36.173 -34.502 1.00 50.72 83 THR A N 1
ATOM 621 C CA . THR A 1 83 ? -21.185 -36.780 -35.723 1.00 50.72 83 THR A CA 1
ATOM 622 C C . THR A 1 83 ? -19.952 -36.120 -36.353 1.00 50.72 83 THR A C 1
ATOM 624 O O . THR A 1 83 ? -20.061 -35.290 -37.254 1.00 50.72 83 THR A O 1
ATOM 627 N N . GLU A 1 84 ? -18.769 -36.617 -35.989 1.00 48.28 84 GLU A N 1
ATOM 628 C CA . GLU A 1 84 ? -17.615 -36.599 -36.894 1.00 48.28 84 GLU A CA 1
ATOM 629 C C . GLU A 1 84 ? -17.819 -37.631 -38.023 1.00 48.28 84 GLU A C 1
ATOM 631 O O . GLU A 1 84 ? -18.214 -38.769 -37.742 1.00 48.28 84 GLU A O 1
ATOM 636 N N . PRO A 1 85 ? -17.551 -37.299 -39.300 1.00 47.66 85 PRO A N 1
ATOM 637 C CA . PRO A 1 85 ? -17.547 -38.291 -40.363 1.00 47.66 85 PRO A CA 1
ATOM 638 C C . PRO A 1 85 ? -16.230 -39.079 -40.340 1.00 47.66 85 PRO A C 1
ATOM 640 O O . PRO A 1 85 ? -15.141 -38.523 -40.471 1.00 47.66 85 PRO A O 1
ATOM 643 N N . SER A 1 86 ? -16.336 -40.401 -40.210 1.00 51.72 86 SER A N 1
ATOM 644 C CA . SER A 1 86 ? -15.227 -41.341 -40.391 1.00 51.72 86 SER A CA 1
ATOM 645 C C . SER A 1 86 ? -14.692 -41.323 -41.830 1.00 51.72 86 SER A C 1
ATOM 647 O O . SER A 1 86 ? -15.482 -41.302 -42.777 1.00 51.72 86 SER A O 1
ATOM 649 N N . PRO A 1 87 ? -13.375 -41.507 -42.016 1.00 50.59 87 PRO A N 1
ATOM 650 C CA . PRO A 1 87 ? -12.909 -42.342 -43.117 1.00 50.59 87 PRO A CA 1
ATOM 651 C C . PRO A 1 87 ? -11.907 -43.399 -42.635 1.00 50.59 87 PRO A C 1
ATOM 653 O O . PRO A 1 87 ? -10.998 -43.113 -41.862 1.00 50.59 87 PRO A O 1
ATOM 656 N N . GLY A 1 88 ? -12.034 -44.615 -43.169 1.00 45.91 88 GLY A N 1
ATOM 657 C CA . GLY A 1 88 ? -10.920 -45.566 -43.210 1.00 45.91 88 GLY A CA 1
ATOM 658 C C . GLY A 1 88 ? -11.148 -46.870 -42.459 1.00 45.91 88 GLY A C 1
ATOM 659 O O . GLY A 1 88 ? -10.628 -47.085 -41.372 1.00 45.91 88 GLY A O 1
ATOM 660 N N . CYS A 1 89 ? -11.878 -47.777 -43.102 1.00 47.00 89 CYS A N 1
ATOM 661 C CA . CYS A 1 89 ? -11.827 -49.203 -42.818 1.00 47.00 89 CYS A CA 1
ATOM 662 C C . CYS A 1 89 ? -10.462 -49.762 -43.254 1.00 47.00 89 CYS A C 1
ATOM 664 O O . CYS A 1 89 ? -10.170 -49.780 -44.447 1.00 47.00 89 CYS A O 1
ATOM 666 N N . THR A 1 90 ? -9.668 -50.274 -42.314 1.00 57.94 90 THR A N 1
ATOM 667 C CA . THR A 1 90 ? -8.753 -51.399 -42.566 1.00 57.94 90 THR A CA 1
ATOM 668 C C . THR A 1 90 ? -8.731 -52.303 -41.331 1.00 57.94 90 THR A C 1
ATOM 670 O O . THR A 1 90 ? -8.560 -51.789 -40.224 1.00 57.94 90 THR A O 1
ATOM 673 N N . PRO A 1 91 ? -8.933 -53.623 -41.480 1.00 48.75 91 PRO A N 1
ATOM 674 C CA . PRO A 1 91 ? -9.101 -54.529 -40.354 1.00 48.75 91 PRO A CA 1
ATOM 675 C C . PRO A 1 91 ? -7.771 -54.908 -39.696 1.00 48.75 91 PRO A C 1
ATOM 677 O O . PRO A 1 91 ? -6.711 -54.944 -40.320 1.00 48.75 91 PRO A O 1
ATOM 680 N N . ALA A 1 92 ? -7.888 -55.214 -38.406 1.00 44.78 92 ALA A N 1
ATOM 681 C CA . ALA A 1 92 ? -6.847 -55.694 -37.519 1.00 44.78 92 ALA A CA 1
ATOM 682 C C . ALA A 1 92 ? -6.162 -56.968 -38.038 1.00 44.78 92 ALA A C 1
ATOM 684 O O . ALA A 1 92 ? -6.818 -57.944 -38.398 1.00 44.78 92 ALA A O 1
ATOM 685 N N . SER A 1 93 ? -4.832 -56.973 -37.981 1.00 48.59 93 SER A N 1
ATOM 686 C CA . SER A 1 93 ? -4.028 -58.190 -38.013 1.00 48.59 93 SER A CA 1
ATOM 687 C C . SER A 1 93 ? -3.740 -58.589 -36.569 1.00 48.59 93 SER A C 1
ATOM 689 O O . SER A 1 93 ? -2.994 -57.894 -35.880 1.00 48.59 93 SER A O 1
ATOM 691 N N . ASN A 1 94 ? -4.373 -59.661 -36.083 1.00 50.19 94 ASN A N 1
ATOM 692 C CA . ASN A 1 94 ? -3.906 -60.342 -34.879 1.00 50.19 94 ASN A CA 1
ATOM 693 C C . ASN A 1 94 ? -4.346 -61.814 -34.848 1.00 50.19 94 ASN A C 1
ATOM 695 O O . ASN A 1 94 ? -5.516 -62.106 -34.618 1.00 50.19 94 ASN A O 1
ATOM 699 N N . LEU A 1 95 ? -3.396 -62.719 -35.090 1.00 45.62 95 LEU A N 1
ATOM 700 C CA . LEU A 1 95 ? -3.335 -64.134 -34.681 1.00 45.62 95 LEU A CA 1
ATOM 701 C C . LEU A 1 95 ? -2.049 -64.696 -35.312 1.00 45.62 95 LEU A C 1
ATOM 703 O O . LEU A 1 95 ? -1.751 -64.360 -36.450 1.00 45.62 95 LEU A O 1
ATOM 707 N N . ALA A 1 96 ? -1.269 -65.613 -34.766 1.00 44.72 96 ALA A N 1
ATOM 708 C CA . ALA A 1 96 ? -0.959 -66.106 -33.435 1.00 44.72 96 ALA A CA 1
ATOM 709 C C . ALA A 1 96 ? 0.231 -67.068 -33.653 1.00 44.72 96 ALA A C 1
ATOM 711 O O . ALA A 1 96 ? 0.438 -67.564 -34.757 1.00 44.72 96 ALA A O 1
ATOM 712 N N . ALA A 1 97 ? 0.990 -67.301 -32.586 1.00 48.44 97 ALA A N 1
ATOM 713 C CA . ALA A 1 97 ? 1.797 -68.483 -32.280 1.00 48.44 97 ALA A CA 1
ATOM 714 C C . ALA A 1 97 ? 2.017 -69.565 -33.369 1.00 48.44 97 ALA A C 1
ATOM 716 O O . ALA A 1 97 ? 1.088 -70.219 -33.838 1.00 48.44 97 ALA A O 1
ATOM 717 N N . THR A 1 98 ? 3.288 -69.897 -33.607 1.00 55.59 98 THR A N 1
ATOM 718 C CA . THR A 1 98 ? 3.728 -71.258 -33.952 1.00 55.59 98 THR A CA 1
ATOM 719 C C . THR A 1 98 ? 5.000 -71.577 -33.162 1.00 55.59 98 THR A C 1
ATOM 721 O O . THR A 1 98 ? 5.864 -70.722 -32.982 1.00 55.59 98 THR A O 1
ATOM 724 N N . VAL A 1 99 ? 5.020 -72.793 -32.624 1.00 50.22 99 VAL A N 1
ATOM 725 C CA . VAL A 1 99 ? 6.031 -73.449 -31.780 1.00 50.22 99 VAL A CA 1
ATOM 726 C C . VAL A 1 99 ? 6.875 -74.408 -32.655 1.00 50.22 99 VAL A C 1
ATOM 728 O O . VAL A 1 99 ? 6.393 -74.794 -33.718 1.00 50.22 99 VAL A O 1
ATOM 731 N N . CYS A 1 100 ? 8.049 -74.837 -32.150 1.00 37.53 100 CYS A N 1
ATOM 732 C CA . CYS A 1 100 ? 9.016 -75.848 -32.663 1.00 37.53 100 CYS A CA 1
ATOM 733 C C . CYS A 1 100 ? 9.966 -75.353 -33.777 1.00 37.53 100 CYS A C 1
ATOM 735 O O . CYS A 1 100 ? 9.510 -74.705 -34.710 1.00 37.53 100 CYS A O 1
ATOM 737 N N . GLU A 1 101 ? 11.286 -75.585 -33.769 1.00 50.59 101 GLU A N 1
ATOM 738 C CA . GLU A 1 101 ? 12.218 -76.471 -33.026 1.00 50.59 101 GLU A CA 1
ATOM 739 C C . GLU A 1 101 ? 13.467 -75.694 -32.565 1.00 50.59 101 GLU A C 1
ATOM 741 O O . GLU A 1 101 ? 13.849 -74.726 -33.266 1.00 50.59 101 GLU A O 1
#

Radius of gyration: 30.11 Å; chains: 1; bounding box: 38×88×56 Å

InterPro domains:
  IPR001387 Cro/C1-type, helix-turn-helix domain [PF01381] (1-52)
  IPR001387 Cro/C1-type, helix-turn-helix domain [PS50943] (1-52)
  IPR001387 Cro/C1-type, helix-turn-helix domain [SM00530] (1-52)
  IPR001387 Cro/C1-type, helix-turn-helix domain [cd00093] (1-52)
  IPR010982 Lambda repressor-like, DNA-binding domain superfamily [G3DSA:1.10.260.40] (1-58)
  IPR010982 Lambda repressor-like, DNA-binding domain superfamily [SSF47413] (1-55)

Sequence (101 aa):
MRLQQGWTQVVFSERCGFYQTYLSRIENGQANPTLSAMEVIASGLGLTIFELFERVRLGLEPAAVAAEPASPAGQTNVADGSTEPSPGCTPASNLAATVCE

Foldseek 3Di:
DVVVVVDDLCRLCVLLVHDSVQVVCVVVVNDDDDPVSCQSSQVSVVHGSVVVVVCVVVVDDDDDPDDDDDDDDDDDDDDDDDDDDDDDDDDDDDDDDDDDD

Secondary structure (DSSP, 8-state):
-TTTTT--HHHHHHHHT--HHHHHHHHTT-----HHHHHHHHHHTT--HHHHHHHHHHT-----------PPP----------PPP---------------

pLDDT: mean 75.98, std 22.3, range [37.53, 97.88]